Protein AF-A0A948ZQV8-F1 (afdb_monomer_lite)

Structure (mmCIF, N/CA/C/O backbone):
data_AF-A0A948ZQV8-F1
#
_entry.id   AF-A0A948ZQV8-F1
#
loop_
_atom_site.group_PDB
_atom_site.id
_atom_site.type_symbol
_atom_site.label_atom_id
_atom_site.label_alt_id
_atom_site.label_comp_id
_atom_site.label_asym_id
_atom_site.label_entity_id
_atom_site.label_seq_id
_atom_site.pdbx_PDB_ins_code
_atom_site.Cartn_x
_atom_site.Cartn_y
_atom_site.Cartn_z
_atom_site.occupancy
_atom_site.B_iso_or_equiv
_atom_site.auth_seq_id
_atom_site.auth_comp_id
_atom_site.auth_asym_id
_atom_site.auth_atom_id
_atom_site.pdbx_PDB_model_num
ATOM 1 N N . LYS A 1 1 ? -12.394 -2.777 -13.710 1.00 84.50 1 LYS A N 1
ATOM 2 C CA . LYS A 1 1 ? -13.136 -3.687 -12.796 1.00 84.50 1 LYS A CA 1
ATOM 3 C C . LYS A 1 1 ? -12.355 -3.792 -11.487 1.00 84.50 1 LYS A C 1
ATOM 5 O O . LYS A 1 1 ? -11.180 -3.444 -11.504 1.00 84.50 1 LYS A O 1
ATOM 10 N N . LEU A 1 2 ? -12.967 -4.247 -10.388 1.00 90.50 2 LEU A N 1
ATOM 11 C CA . LEU A 1 2 ? -12.281 -4.404 -9.094 1.00 90.50 2 LEU A CA 1
ATOM 12 C C . LEU A 1 2 ? -11.002 -5.253 -9.207 1.00 90.50 2 LEU A C 1
ATOM 14 O O . LEU A 1 2 ? -9.968 -4.859 -8.686 1.00 90.50 2 LEU A O 1
ATOM 18 N N . GLU A 1 3 ? -11.055 -6.355 -9.963 1.00 93.81 3 GLU A N 1
ATOM 19 C CA . GLU A 1 3 ? -9.893 -7.215 -10.236 1.00 93.81 3 GLU A CA 1
ATOM 20 C C . GLU A 1 3 ? -8.692 -6.419 -10.773 1.00 93.81 3 GLU A C 1
ATOM 22 O O . GLU A 1 3 ? -7.601 -6.509 -10.228 1.00 93.81 3 GLU A O 1
ATOM 27 N N . THR A 1 4 ? -8.908 -5.556 -11.772 1.00 94.31 4 THR A N 1
ATOM 28 C CA . THR A 1 4 ? -7.867 -4.721 -12.382 1.00 94.31 4 THR A CA 1
ATOM 29 C C . THR A 1 4 ? -7.287 -3.743 -11.366 1.00 94.31 4 THR A C 1
ATOM 31 O O . THR A 1 4 ? -6.074 -3.603 -11.272 1.00 94.31 4 THR A O 1
ATOM 34 N N . TRP A 1 5 ? -8.155 -3.113 -10.568 1.00 95.19 5 TRP A N 1
ATOM 35 C CA . TRP A 1 5 ? -7.759 -2.138 -9.552 1.00 95.19 5 TRP A CA 1
ATOM 36 C C . TRP A 1 5 ? -6.888 -2.767 -8.454 1.00 95.19 5 TRP A C 1
ATOM 38 O O . TRP A 1 5 ? -5.905 -2.151 -8.034 1.00 95.19 5 TRP A O 1
ATOM 48 N N . ILE A 1 6 ? -7.216 -3.994 -8.024 1.00 96.38 6 ILE A N 1
ATOM 49 C CA . ILE A 1 6 ? -6.421 -4.767 -7.057 1.00 96.38 6 ILE A CA 1
ATOM 50 C C . ILE A 1 6 ? -5.104 -5.207 -7.701 1.00 96.38 6 ILE A C 1
ATOM 52 O O . ILE A 1 6 ? -4.035 -4.963 -7.140 1.00 96.38 6 ILE A O 1
ATOM 56 N N . SER A 1 7 ? -5.163 -5.829 -8.883 1.00 96.50 7 SER A N 1
ATOM 57 C CA . SER A 1 7 ? -3.979 -6.350 -9.572 1.00 96.50 7 SER A CA 1
ATOM 58 C C . SER A 1 7 ? -2.949 -5.259 -9.847 1.00 96.50 7 SER A C 1
ATOM 60 O O . SER A 1 7 ? -1.772 -5.477 -9.581 1.00 96.50 7 SER A O 1
ATOM 62 N N . GLU A 1 8 ? -3.361 -4.075 -10.306 1.00 96.50 8 GLU A N 1
ATOM 63 C CA . GLU A 1 8 ? -2.448 -2.948 -10.544 1.00 96.50 8 GLU A CA 1
ATOM 64 C C . GLU A 1 8 ? -1.663 -2.552 -9.284 1.00 96.50 8 GLU A C 1
ATOM 66 O O . GLU A 1 8 ? -0.452 -2.338 -9.353 1.00 96.50 8 GLU A O 1
ATOM 71 N N . ARG A 1 9 ? -2.324 -2.495 -8.122 1.00 97.88 9 ARG A N 1
ATOM 72 C CA . ARG A 1 9 ? -1.700 -2.126 -6.838 1.00 97.88 9 ARG A CA 1
ATOM 73 C C . ARG A 1 9 ? -0.749 -3.198 -6.336 1.00 97.88 9 ARG A C 1
ATOM 75 O O . ARG A 1 9 ? 0.373 -2.884 -5.946 1.00 97.88 9 ARG A O 1
ATOM 82 N N . VAL A 1 10 ? -1.173 -4.459 -6.392 1.00 98.00 10 VAL A N 1
ATOM 83 C CA . VAL A 1 10 ? -0.328 -5.600 -6.017 1.00 98.00 10 VAL A CA 1
ATOM 84 C C . VAL A 1 10 ? 0.914 -5.645 -6.905 1.00 98.00 10 VAL A C 1
ATOM 86 O O . VAL A 1 10 ? 2.027 -5.720 -6.396 1.00 98.00 10 VAL A O 1
ATOM 89 N N . LEU A 1 11 ? 0.758 -5.506 -8.222 1.00 98.12 11 LEU A N 1
ATOM 90 C CA . LEU A 1 11 ? 1.884 -5.539 -9.158 1.00 98.12 11 LEU A CA 1
ATOM 91 C C . LEU A 1 11 ? 2.844 -4.362 -8.948 1.00 98.12 11 LEU A C 1
ATOM 93 O O . LEU A 1 11 ? 4.053 -4.569 -8.973 1.00 98.12 11 LEU A O 1
ATOM 97 N N . LYS A 1 12 ? 2.350 -3.160 -8.624 1.00 97.88 12 LYS A N 1
ATOM 98 C CA . LYS A 1 12 ? 3.207 -2.033 -8.208 1.00 97.88 12 LYS A CA 1
ATOM 99 C C . LYS A 1 12 ? 4.016 -2.316 -6.939 1.00 97.88 12 LYS A C 1
ATOM 101 O O . LYS A 1 12 ? 5.170 -1.899 -6.845 1.00 97.88 12 LYS A O 1
ATOM 106 N N . LEU A 1 13 ? 3.424 -3.007 -5.964 1.00 98.06 13 LEU A N 1
ATOM 107 C CA . LEU A 1 13 ? 4.092 -3.389 -4.716 1.00 98.06 13 LEU A CA 1
ATOM 108 C C . LEU A 1 13 ? 5.084 -4.544 -4.904 1.00 98.06 13 LEU A C 1
ATOM 110 O O . LEU A 1 13 ? 6.029 -4.666 -4.122 1.00 98.06 13 LEU A O 1
ATOM 114 N N . THR A 1 14 ? 4.867 -5.396 -5.903 1.00 97.75 14 THR A N 1
ATOM 115 C CA . THR A 1 14 ? 5.626 -6.634 -6.100 1.00 97.75 14 THR A CA 1
ATOM 116 C C . THR A 1 14 ? 6.731 -6.493 -7.151 1.00 97.75 14 THR A C 1
ATOM 118 O O . THR A 1 14 ? 7.841 -6.963 -6.922 1.00 97.75 14 THR A O 1
ATOM 121 N N . CYS A 1 15 ? 6.490 -5.816 -8.274 1.00 98.00 15 CYS A N 1
ATOM 122 C CA . CYS A 1 15 ? 7.447 -5.674 -9.377 1.00 98.00 15 CYS A CA 1
ATOM 123 C C . CYS A 1 15 ? 8.483 -4.563 -9.121 1.00 98.00 15 CYS A C 1
ATOM 125 O O . CYS A 1 15 ? 8.568 -3.609 -9.888 1.00 98.00 15 CYS A O 1
ATOM 127 N N . THR A 1 16 ? 9.268 -4.667 -8.044 1.00 97.50 16 THR A N 1
ATOM 128 C CA . THR A 1 16 ? 10.251 -3.637 -7.634 1.00 97.50 16 THR A CA 1
ATOM 129 C C . THR A 1 16 ? 11.715 -4.008 -7.883 1.00 97.50 16 THR A C 1
ATOM 131 O O . THR A 1 16 ? 12.612 -3.259 -7.505 1.00 97.50 16 THR A O 1
ATOM 134 N N . ALA A 1 17 ? 11.970 -5.170 -8.484 1.00 97.12 17 ALA A N 1
ATOM 135 C CA . ALA A 1 17 ? 13.299 -5.673 -8.824 1.00 97.12 17 ALA A CA 1
ATOM 136 C C . ALA A 1 17 ? 13.245 -6.435 -10.155 1.00 97.12 17 ALA A C 1
ATOM 138 O O . ALA A 1 17 ? 12.198 -6.983 -10.501 1.00 97.12 17 ALA A O 1
ATOM 139 N N . GLU A 1 18 ? 14.361 -6.495 -10.887 1.00 97.44 18 GLU A N 1
ATOM 140 C CA . GLU A 1 18 ? 14.437 -7.161 -12.199 1.00 97.44 18 GLU A CA 1
ATOM 141 C C . GLU A 1 18 ? 14.021 -8.639 -12.162 1.00 97.44 18 GLU A C 1
ATOM 143 O O . GLU A 1 18 ? 13.386 -9.113 -13.103 1.00 97.44 18 GLU A O 1
ATOM 148 N N . ASP A 1 19 ? 14.265 -9.339 -11.049 1.00 98.00 19 ASP A N 1
ATOM 149 C CA . ASP A 1 19 ? 13.834 -10.731 -10.837 1.00 98.00 19 ASP A CA 1
ATOM 150 C C . ASP A 1 19 ? 12.310 -10.920 -10.981 1.00 98.00 19 ASP A C 1
ATOM 152 O O . ASP A 1 19 ? 11.825 -12.028 -11.211 1.00 98.00 19 ASP A O 1
ATOM 156 N N . MET A 1 20 ? 11.540 -9.832 -10.882 1.00 97.94 20 MET A N 1
ATOM 157 C CA . MET A 1 20 ? 10.083 -9.820 -11.008 1.00 97.94 20 MET A CA 1
ATOM 158 C C . MET A 1 20 ? 9.585 -9.519 -12.429 1.00 97.94 20 MET A C 1
ATOM 160 O O . MET A 1 20 ? 8.371 -9.530 -12.654 1.00 97.94 20 MET A O 1
ATOM 164 N N . LEU A 1 21 ? 10.475 -9.285 -13.400 1.00 97.56 21 LEU A N 1
ATOM 165 C CA . LEU A 1 21 ? 10.108 -9.074 -14.807 1.00 97.56 21 LEU A CA 1
ATOM 166 C C . LEU A 1 21 ? 9.272 -10.226 -15.399 1.00 97.56 21 LEU A C 1
ATOM 168 O O . LEU A 1 21 ? 8.274 -9.924 -16.053 1.00 97.56 21 LEU A O 1
ATOM 172 N N . PRO A 1 22 ? 9.563 -11.520 -15.132 1.00 98.38 22 PRO A N 1
ATOM 173 C CA . PRO A 1 22 ? 8.720 -12.608 -15.628 1.00 98.38 22 PRO A CA 1
ATOM 174 C C . PRO A 1 22 ? 7.271 -12.531 -15.127 1.00 98.38 22 PRO A C 1
ATOM 176 O O . PRO A 1 22 ? 6.343 -12.830 -15.878 1.00 98.38 22 PRO A O 1
ATOM 179 N N . LEU A 1 23 ? 7.055 -12.097 -13.876 1.00 97.94 23 LEU A N 1
ATOM 180 C CA . LEU A 1 23 ? 5.709 -11.877 -13.339 1.00 97.94 23 LEU A CA 1
ATOM 181 C C . LEU A 1 23 ? 5.037 -10.682 -14.024 1.00 97.94 23 LEU A C 1
ATOM 183 O O . LEU A 1 23 ? 3.869 -10.774 -14.403 1.00 97.94 23 LEU A O 1
ATOM 187 N N . ALA A 1 24 ? 5.770 -9.579 -14.208 1.00 97.62 24 ALA A N 1
ATOM 188 C CA . ALA A 1 24 ? 5.258 -8.403 -14.902 1.00 97.62 24 ALA A CA 1
ATOM 189 C C . ALA A 1 24 ? 4.806 -8.753 -16.328 1.00 97.62 24 ALA A C 1
ATOM 191 O O . ALA A 1 24 ? 3.703 -8.383 -16.724 1.00 97.62 24 ALA A O 1
ATOM 192 N N . ASP A 1 25 ? 5.596 -9.534 -17.068 1.00 97.62 25 ASP A N 1
ATOM 193 C CA . ASP A 1 25 ? 5.255 -9.990 -18.418 1.00 97.62 25 ASP A CA 1
ATOM 194 C C . ASP A 1 25 ? 4.031 -10.921 -18.415 1.00 97.62 25 ASP A C 1
ATOM 196 O O . ASP A 1 25 ? 3.101 -10.727 -19.204 1.00 97.62 25 ASP A O 1
ATOM 200 N N . ALA A 1 26 ? 3.977 -11.890 -17.492 1.00 98.00 26 ALA A N 1
ATOM 201 C CA . ALA A 1 26 ? 2.847 -12.813 -17.360 1.00 98.00 26 ALA A CA 1
ATOM 202 C C . ALA A 1 26 ? 1.524 -12.084 -17.064 1.00 98.00 26 ALA A C 1
ATOM 204 O O . ALA A 1 26 ? 0.473 -12.452 -17.594 1.00 98.00 26 ALA A O 1
ATOM 205 N N . CYS A 1 27 ? 1.579 -11.024 -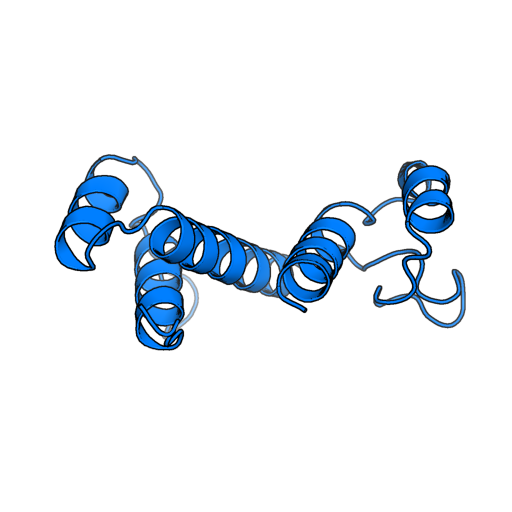16.256 1.00 97.00 27 CYS A N 1
ATOM 206 C CA . CYS A 1 27 ? 0.429 -10.192 -15.910 1.00 97.00 27 CYS A CA 1
ATOM 207 C C . CYS A 1 27 ? 0.211 -9.006 -16.865 1.00 97.00 27 CYS A C 1
ATOM 209 O O . CYS A 1 27 ? -0.754 -8.264 -16.683 1.00 97.00 27 CYS A O 1
ATOM 211 N N . ARG A 1 28 ? 1.076 -8.820 -17.874 1.00 96.25 28 ARG A N 1
ATOM 212 C CA . ARG A 1 28 ? 1.089 -7.654 -18.781 1.00 96.25 28 ARG A CA 1
ATOM 213 C C . ARG A 1 28 ? 1.116 -6.316 -18.031 1.00 96.25 28 ARG A C 1
ATOM 215 O O . ARG A 1 28 ? 0.453 -5.356 -18.416 1.00 96.25 28 ARG A O 1
ATOM 222 N N . PHE A 1 29 ? 1.862 -6.271 -16.935 1.00 97.25 29 PHE A N 1
ATOM 223 C CA . PHE A 1 29 ? 2.001 -5.098 -16.089 1.00 97.25 29 PHE A CA 1
ATOM 224 C C . PHE A 1 29 ? 2.888 -4.044 -16.752 1.00 97.25 29 PHE A C 1
ATOM 226 O O . PHE A 1 29 ? 4.050 -4.305 -17.035 1.00 97.25 29 PHE A O 1
ATOM 233 N N . THR A 1 30 ? 2.365 -2.835 -16.943 1.00 96.81 30 THR A N 1
ATOM 234 C CA . THR A 1 30 ? 3.120 -1.693 -17.499 1.00 96.81 30 THR A CA 1
ATOM 235 C C . THR A 1 30 ? 2.952 -0.417 -16.663 1.00 96.81 30 THR A C 1
ATOM 237 O O . THR A 1 30 ? 3.181 0.693 -17.143 1.00 96.81 30 THR A O 1
ATOM 240 N N . GLY A 1 31 ? 2.497 -0.561 -15.412 1.00 95.69 31 GLY A N 1
ATOM 241 C CA . GLY A 1 31 ? 2.121 0.549 -14.527 1.00 95.69 31 GLY A CA 1
ATOM 242 C C . GLY A 1 31 ? 3.225 1.045 -13.588 1.00 95.69 31 GLY A C 1
ATOM 243 O O . GLY A 1 31 ? 2.955 1.882 -12.728 1.00 95.69 31 GLY A O 1
ATOM 244 N N . GLY A 1 32 ? 4.436 0.506 -13.694 1.00 96.94 32 GLY A N 1
ATOM 245 C CA . GLY A 1 32 ? 5.582 0.870 -12.868 1.00 96.94 32 GLY A CA 1
ATOM 246 C C . GLY A 1 32 ? 6.238 2.194 -13.271 1.00 96.94 32 GLY A C 1
ATOM 247 O O . GLY A 1 32 ? 6.040 2.706 -14.375 1.00 96.94 32 GLY A O 1
ATOM 248 N N . SER A 1 33 ? 7.033 2.767 -12.365 1.00 96.81 33 SER A N 1
ATOM 249 C CA . SER A 1 33 ? 7.690 4.066 -12.568 1.00 96.81 33 SER A CA 1
ATOM 250 C C . SER A 1 33 ? 8.757 4.075 -13.672 1.00 96.81 33 SER A C 1
ATOM 252 O O . SER A 1 33 ? 8.968 5.117 -14.292 1.00 96.81 33 SER A O 1
ATOM 254 N N . PHE A 1 34 ? 9.444 2.955 -13.929 1.00 96.50 34 PHE A N 1
ATOM 255 C CA . PHE A 1 34 ? 10.548 2.906 -14.898 1.00 96.50 34 PHE A CA 1
ATOM 256 C C . PHE A 1 34 ? 10.040 2.680 -16.327 1.00 96.50 34 PHE A C 1
ATOM 258 O O . PHE A 1 34 ? 10.052 1.568 -16.868 1.00 96.50 34 PHE A O 1
ATOM 265 N N . GLN A 1 35 ? 9.545 3.757 -16.935 1.00 95.94 35 GLN A N 1
ATOM 266 C CA . GLN A 1 35 ? 8.932 3.728 -18.263 1.00 95.94 35 GLN A CA 1
ATOM 267 C C . GLN A 1 35 ? 9.957 3.579 -19.395 1.00 95.94 35 GLN A C 1
ATOM 269 O O . GLN A 1 35 ? 9.721 2.810 -20.321 1.00 95.94 35 GLN A O 1
ATOM 274 N N . ALA A 1 36 ? 11.100 4.265 -19.327 1.00 95.19 36 ALA A N 1
ATOM 275 C CA . ALA A 1 36 ? 12.070 4.269 -20.423 1.00 95.19 36 ALA A CA 1
ATOM 276 C C . ALA A 1 36 ? 12.898 2.975 -20.486 1.00 95.19 36 ALA A C 1
ATOM 278 O O . ALA A 1 36 ? 13.111 2.426 -21.564 1.00 95.19 36 ALA A O 1
ATOM 279 N N . GLU A 1 37 ? 13.342 2.477 -19.335 1.00 95.50 37 GLU A N 1
ATOM 280 C CA . GLU A 1 37 ? 14.282 1.360 -19.228 1.00 95.50 37 GLU A CA 1
ATOM 281 C C . GLU A 1 37 ? 13.574 0.005 -19.313 1.00 95.50 37 GLU A C 1
ATOM 283 O O . GLU A 1 37 ? 14.067 -0.921 -19.956 1.00 95.50 37 GLU A O 1
ATOM 288 N N . TYR A 1 38 ? 12.390 -0.105 -18.700 1.00 95.75 38 TYR A N 1
ATOM 289 C CA . TYR A 1 38 ? 11.667 -1.375 -18.581 1.00 95.75 38 TYR A CA 1
ATOM 290 C C . TYR A 1 38 ? 10.254 -1.336 -19.175 1.00 95.75 38 TYR A C 1
ATOM 292 O O . TYR A 1 38 ? 9.521 -2.320 -19.046 1.00 95.75 38 TYR A O 1
ATOM 300 N N . GLY A 1 39 ? 9.846 -0.244 -19.833 1.00 96.44 39 GLY A N 1
ATOM 301 C CA . GLY A 1 39 ? 8.503 -0.120 -20.416 1.00 96.44 39 GLY A CA 1
ATOM 302 C C . GLY A 1 39 ? 7.386 -0.128 -19.368 1.00 96.44 39 GLY A C 1
ATOM 303 O O . GLY A 1 39 ? 6.298 -0.633 -19.633 1.00 96.44 39 GLY A O 1
ATOM 304 N N . GLY A 1 40 ? 7.677 0.324 -18.143 1.00 97.06 40 GLY A N 1
ATOM 305 C CA . GLY A 1 40 ? 6.729 0.319 -17.028 1.00 97.06 40 GLY A CA 1
ATOM 306 C C . GLY A 1 40 ? 6.562 -1.037 -16.339 1.00 97.06 40 GLY A C 1
ATOM 307 O O . GLY A 1 40 ? 5.704 -1.178 -15.474 1.00 97.06 40 GLY A O 1
ATOM 308 N N . ARG A 1 41 ? 7.366 -2.049 -16.682 1.00 97.69 41 ARG A N 1
ATOM 309 C CA . ARG A 1 41 ? 7.299 -3.378 -16.045 1.00 97.69 41 ARG A CA 1
ATOM 310 C C . ARG A 1 41 ? 7.929 -3.431 -14.655 1.00 97.69 41 ARG A C 1
ATOM 312 O O . ARG A 1 41 ? 7.674 -4.372 -13.912 1.00 97.69 41 ARG A O 1
ATOM 319 N N . LEU A 1 42 ? 8.726 -2.422 -14.301 1.00 97.75 42 LEU A N 1
ATOM 320 C CA . LEU A 1 42 ? 9.302 -2.260 -12.970 1.00 97.75 42 LEU A CA 1
ATOM 321 C C . LEU A 1 42 ? 8.828 -0.968 -12.320 1.00 97.75 42 LEU A C 1
ATOM 323 O O . LEU A 1 42 ?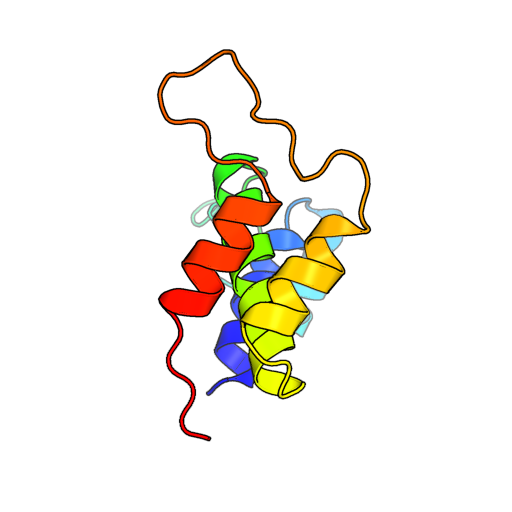 8.816 0.102 -12.937 1.00 97.75 42 LEU A O 1
ATOM 327 N N . ASN A 1 43 ? 8.468 -1.078 -11.048 1.00 97.81 43 ASN A N 1
ATOM 328 C CA . ASN A 1 43 ? 8.139 0.039 -10.187 1.00 97.81 43 ASN A CA 1
ATOM 329 C C . ASN A 1 43 ? 9.328 0.395 -9.295 1.00 97.81 43 ASN A C 1
ATOM 331 O O . ASN A 1 43 ? 10.058 -0.480 -8.829 1.00 97.81 43 ASN A O 1
ATOM 335 N N . LYS A 1 44 ? 9.527 1.687 -9.037 1.00 96.75 44 LYS A N 1
ATOM 336 C CA . LYS A 1 44 ? 10.549 2.123 -8.089 1.00 96.75 44 LYS A CA 1
ATOM 337 C C . LYS A 1 44 ? 10.141 1.703 -6.676 1.00 96.75 44 LYS A C 1
ATOM 339 O O . LYS A 1 44 ? 8.978 1.806 -6.300 1.00 96.75 44 LYS A O 1
ATOM 344 N N . TRP A 1 45 ? 11.106 1.269 -5.870 1.00 96.50 45 TRP A N 1
ATOM 345 C CA . TRP A 1 45 ? 10.872 1.129 -4.437 1.00 96.50 45 TRP A CA 1
ATOM 346 C C . TRP A 1 45 ? 10.744 2.515 -3.790 1.00 96.50 45 TRP A C 1
ATOM 348 O O . TRP A 1 45 ? 11.725 3.256 -3.699 1.00 96.50 45 TRP A O 1
ATOM 358 N N . ASP A 1 46 ? 9.533 2.856 -3.353 1.00 95.00 46 ASP A N 1
ATOM 359 C CA . ASP A 1 46 ? 9.205 4.104 -2.662 1.00 95.00 46 ASP A CA 1
ATOM 360 C C . ASP A 1 46 ? 8.350 3.801 -1.425 1.00 95.00 46 ASP A C 1
ATOM 362 O O . ASP A 1 46 ? 7.250 3.261 -1.532 1.00 95.00 46 ASP A O 1
ATOM 366 N N . GLU A 1 47 ? 8.857 4.111 -0.232 1.00 93.62 47 GLU A N 1
ATOM 367 C CA . GLU A 1 47 ? 8.176 3.783 1.026 1.00 93.62 47 GLU A CA 1
ATOM 368 C C . GLU A 1 47 ? 6.819 4.483 1.174 1.00 93.62 47 GLU A C 1
ATOM 370 O O . GLU A 1 47 ? 5.883 3.887 1.713 1.00 93.62 47 GLU A O 1
ATOM 375 N N . ALA A 1 48 ? 6.684 5.712 0.670 1.00 92.50 48 ALA A N 1
ATOM 376 C CA . ALA A 1 48 ? 5.445 6.472 0.766 1.00 92.50 48 ALA A CA 1
ATOM 377 C C . ALA A 1 48 ? 4.382 5.910 -0.187 1.00 92.50 48 ALA A C 1
ATOM 379 O O . ALA A 1 48 ? 3.252 5.673 0.242 1.00 92.50 48 ALA A O 1
ATOM 380 N N . GLU A 1 49 ? 4.747 5.619 -1.445 1.00 95.00 49 GLU A N 1
ATOM 381 C CA . GLU A 1 49 ? 3.827 4.962 -2.391 1.00 95.00 49 GLU A CA 1
ATOM 382 C C . GLU A 1 49 ? 3.391 3.596 -1.846 1.00 95.00 49 GLU A C 1
ATOM 384 O O . GLU A 1 49 ? 2.207 3.255 -1.868 1.00 95.00 49 GLU A O 1
ATOM 389 N N . ARG A 1 50 ? 4.326 2.821 -1.288 1.00 95.94 50 ARG A N 1
ATOM 390 C CA . ARG A 1 50 ? 4.018 1.504 -0.722 1.00 95.94 50 ARG A CA 1
ATOM 391 C C . ARG A 1 50 ? 3.042 1.581 0.446 1.00 95.94 50 ARG A C 1
ATOM 393 O O . ARG A 1 50 ? 2.126 0.760 0.507 1.00 95.94 50 ARG A O 1
ATOM 400 N N . ALA A 1 51 ? 3.224 2.536 1.358 1.00 94.75 51 ALA A N 1
ATOM 401 C CA . ALA A 1 51 ? 2.325 2.722 2.494 1.00 94.75 51 ALA A CA 1
ATOM 402 C C . ALA A 1 51 ? 0.900 3.080 2.041 1.00 94.75 51 ALA A C 1
ATOM 404 O O . ALA A 1 51 ? -0.063 2.545 2.586 1.00 94.75 51 ALA A O 1
ATOM 405 N N . GLU A 1 52 ? 0.764 3.931 1.020 1.00 95.81 52 GLU A N 1
ATOM 406 C CA . GLU A 1 52 ? -0.531 4.285 0.427 1.00 95.81 52 GLU A CA 1
ATOM 407 C C . GLU A 1 52 ? -1.206 3.090 -0.251 1.00 95.81 52 GLU A C 1
ATOM 409 O O . GLU A 1 52 ? -2.343 2.760 0.080 1.00 95.81 52 GLU A O 1
ATOM 414 N N . LEU A 1 53 ? -0.504 2.403 -1.159 1.00 97.12 53 LEU A N 1
ATOM 415 C CA . LEU A 1 53 ? -1.063 1.265 -1.897 1.00 97.12 53 LEU A CA 1
ATOM 416 C C . LEU A 1 53 ? -1.456 0.116 -0.962 1.00 97.12 53 LEU A C 1
ATOM 418 O O . LEU A 1 53 ? -2.480 -0.529 -1.180 1.00 97.12 53 LEU A O 1
ATOM 422 N N . THR A 1 54 ? -0.659 -0.131 0.081 1.00 97.06 54 THR A N 1
ATOM 423 C CA . THR A 1 54 ? -0.966 -1.158 1.087 1.00 97.06 54 THR A CA 1
ATOM 424 C C . THR A 1 54 ? -2.214 -0.776 1.880 1.00 97.06 54 THR A C 1
ATOM 426 O O . THR A 1 54 ? -3.123 -1.591 1.986 1.00 97.06 54 THR A O 1
ATOM 429 N N . ALA A 1 55 ? -2.319 0.475 2.346 1.00 96.94 55 ALA A N 1
ATOM 430 C CA . ALA A 1 55 ? -3.501 0.933 3.075 1.00 96.94 55 ALA A CA 1
ATOM 431 C C . ALA A 1 55 ? -4.776 0.908 2.215 1.00 96.94 55 ALA A C 1
ATOM 433 O O . ALA A 1 55 ? -5.850 0.577 2.715 1.00 96.94 55 ALA A O 1
ATOM 434 N N . GLU A 1 56 ? -4.666 1.222 0.922 1.00 97.25 56 GLU A N 1
ATOM 435 C CA . GLU A 1 56 ? -5.770 1.086 -0.032 1.00 97.25 56 GLU A CA 1
ATOM 436 C C . GLU A 1 56 ? -6.211 -0.372 -0.189 1.00 97.25 56 GLU A C 1
ATOM 438 O O . GLU A 1 56 ? -7.410 -0.648 -0.197 1.00 97.25 56 GLU A O 1
ATOM 443 N N . LEU A 1 57 ? -5.265 -1.308 -0.298 1.00 98.12 57 LEU A N 1
ATOM 444 C CA . LEU A 1 57 ? -5.578 -2.733 -0.386 1.00 98.12 57 LEU A CA 1
ATOM 445 C C . LEU A 1 57 ? -6.223 -3.245 0.906 1.00 98.12 57 LEU A C 1
ATOM 447 O O . LEU A 1 57 ? -7.275 -3.874 0.826 1.00 98.12 57 LEU A O 1
ATOM 451 N N . ASP A 1 58 ? -5.653 -2.938 2.073 1.00 97.50 58 ASP A N 1
ATOM 452 C CA . ASP A 1 58 ? -6.214 -3.333 3.372 1.00 97.50 58 ASP A CA 1
ATOM 453 C C . ASP A 1 58 ? -7.654 -2.825 3.523 1.00 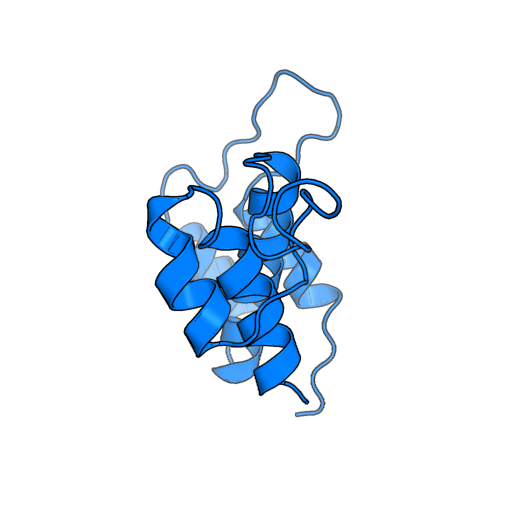97.50 58 ASP A C 1
ATOM 455 O O . ASP A 1 58 ? -8.567 -3.605 3.800 1.00 97.50 58 ASP A O 1
ATOM 459 N N . ALA A 1 59 ? -7.883 -1.534 3.258 1.00 96.88 59 ALA A N 1
ATOM 460 C CA . ALA A 1 59 ? -9.212 -0.929 3.286 1.00 96.88 59 ALA A CA 1
ATOM 461 C C . ALA A 1 59 ? -10.191 -1.613 2.320 1.00 96.88 59 ALA A C 1
ATOM 463 O O . ALA A 1 59 ? -11.317 -1.931 2.708 1.00 96.88 59 ALA A O 1
ATOM 464 N N . ALA A 1 60 ? -9.766 -1.878 1.081 1.00 96.25 60 ALA A N 1
ATOM 465 C CA . ALA A 1 60 ? -10.598 -2.565 0.101 1.00 96.25 60 ALA A CA 1
ATOM 466 C C . ALA A 1 60 ? -10.964 -3.983 0.561 1.00 96.25 60 ALA A C 1
ATOM 468 O O . ALA A 1 60 ? -12.119 -4.380 0.430 1.00 96.25 60 ALA A O 1
ATOM 469 N N . PHE A 1 61 ? -10.029 -4.740 1.143 1.00 96.69 61 PHE A N 1
ATOM 470 C CA . PHE A 1 61 ? -10.322 -6.080 1.657 1.00 96.69 61 PHE A CA 1
ATOM 471 C C . PHE A 1 61 ? -11.262 -6.060 2.866 1.00 96.69 61 PHE A C 1
ATOM 473 O O . PHE A 1 61 ? -12.142 -6.915 2.936 1.00 96.69 61 PHE A O 1
ATOM 480 N N . PHE A 1 62 ? -11.159 -5.077 3.768 1.00 96.62 62 PHE A N 1
ATOM 481 C CA . PHE A 1 62 ? -12.139 -4.914 4.851 1.00 96.62 62 PHE A CA 1
ATOM 482 C C . PHE A 1 62 ? -13.563 -4.720 4.313 1.00 96.62 62 PHE A C 1
ATOM 484 O O . PHE A 1 62 ? -14.486 -5.390 4.779 1.00 96.62 62 PHE A O 1
ATOM 491 N N . HIS A 1 63 ? -13.729 -3.877 3.288 1.00 94.94 63 HIS A N 1
ATOM 492 C CA . HIS A 1 63 ? -15.014 -3.700 2.603 1.00 94.94 63 HIS A CA 1
ATOM 493 C C . HIS A 1 63 ? -15.489 -4.986 1.920 1.00 94.94 63 HIS A C 1
ATOM 495 O O . HIS A 1 63 ? -16.641 -5.379 2.084 1.00 94.94 63 HIS A O 1
ATOM 501 N N . LEU A 1 64 ? -14.608 -5.684 1.197 1.00 94.88 64 LEU A N 1
ATOM 502 C CA . LEU A 1 64 ? -14.955 -6.930 0.498 1.00 94.88 64 LEU A CA 1
ATOM 503 C C . LEU A 1 64 ? -15.346 -8.066 1.444 1.00 94.88 64 LEU A C 1
ATOM 505 O O . LEU A 1 64 ? -16.148 -8.921 1.074 1.00 94.88 64 LEU A O 1
ATOM 509 N N . TYR A 1 65 ? -14.797 -8.074 2.656 1.00 95.56 65 TYR A N 1
ATOM 510 C CA . TYR A 1 65 ? -15.170 -9.019 3.704 1.00 95.56 65 TYR A CA 1
ATOM 511 C C . TYR A 1 65 ? -16.385 -8.567 4.526 1.00 95.56 65 TYR A C 1
ATOM 513 O O . TYR A 1 65 ? -16.815 -9.307 5.408 1.00 95.56 65 TYR A O 1
ATOM 521 N N . GLY A 1 66 ? -16.960 -7.394 4.238 1.00 95.44 66 GLY A N 1
ATOM 522 C CA . GLY A 1 66 ? -18.148 -6.881 4.923 1.00 95.44 66 GLY A CA 1
ATOM 523 C C . GLY A 1 66 ? -17.903 -6.510 6.387 1.00 95.44 66 GLY A C 1
ATOM 524 O O . GLY A 1 66 ? -18.819 -6.597 7.201 1.00 95.44 66 GLY A O 1
ATOM 525 N N . ILE A 1 67 ? -16.670 -6.136 6.739 1.00 96.56 67 ILE A N 1
ATOM 526 C CA . ILE A 1 67 ? -16.291 -5.792 8.113 1.00 96.56 67 ILE A CA 1
ATOM 527 C C . ILE A 1 67 ? -16.693 -4.343 8.376 1.00 96.56 67 ILE A C 1
ATOM 529 O O . ILE A 1 67 ? -16.244 -3.443 7.672 1.00 96.56 67 ILE A O 1
ATOM 533 N N . ALA A 1 68 ? -17.529 -4.106 9.389 1.00 95.50 68 ALA A N 1
ATOM 534 C CA . ALA A 1 68 ? -17.999 -2.766 9.719 1.00 95.50 68 ALA A CA 1
ATOM 535 C C . ALA A 1 68 ? -16.859 -1.870 10.227 1.00 95.50 68 ALA A C 1
ATOM 537 O O . ALA A 1 68 ? -15.886 -2.339 10.814 1.00 95.50 68 ALA A O 1
ATOM 538 N N . ARG A 1 69 ? -17.006 -0.551 10.061 1.00 95.25 69 ARG A N 1
ATOM 539 C CA . ARG A 1 69 ? -15.975 0.437 10.421 1.00 95.25 69 ARG A CA 1
ATOM 540 C C . ARG A 1 69 ? -15.468 0.292 11.864 1.00 95.25 69 ARG A C 1
ATOM 542 O O . ARG A 1 69 ? -14.265 0.439 12.083 1.00 95.25 69 ARG A O 1
ATOM 549 N N . ASP A 1 70 ? -16.352 0.017 12.818 1.00 96.38 70 ASP A N 1
ATOM 550 C CA . ASP A 1 70 ? -15.987 -0.144 14.233 1.00 96.38 70 ASP A CA 1
ATOM 551 C C . ASP A 1 70 ? -15.193 -1.440 14.468 1.00 96.38 70 ASP A C 1
ATOM 553 O O . ASP A 1 70 ? -14.205 -1.443 15.204 1.00 96.38 70 ASP A O 1
ATOM 557 N N . ASP A 1 71 ? -15.553 -2.518 13.765 1.00 97.56 71 ASP A N 1
ATOM 558 C CA . ASP A 1 71 ? -14.827 -3.790 13.808 1.00 97.56 71 ASP A CA 1
ATOM 559 C C . ASP A 1 71 ? -13.438 -3.666 13.171 1.00 97.56 71 ASP A C 1
ATOM 561 O O . ASP A 1 71 ? -12.476 -4.235 13.685 1.00 97.56 71 ASP A O 1
ATOM 565 N N . VAL A 1 72 ? -13.291 -2.881 12.094 1.00 96.81 72 VAL A N 1
ATOM 566 C CA . VAL A 1 72 ? -11.975 -2.581 11.501 1.00 96.81 72 VAL A CA 1
ATOM 567 C C . VAL A 1 72 ? -11.070 -1.894 12.523 1.00 96.81 72 VAL A C 1
ATOM 569 O O . VAL A 1 72 ? -9.918 -2.292 12.693 1.00 96.81 72 VAL A O 1
ATOM 572 N N . GLU A 1 73 ? -11.574 -0.885 13.237 1.00 96.19 73 GLU A N 1
AT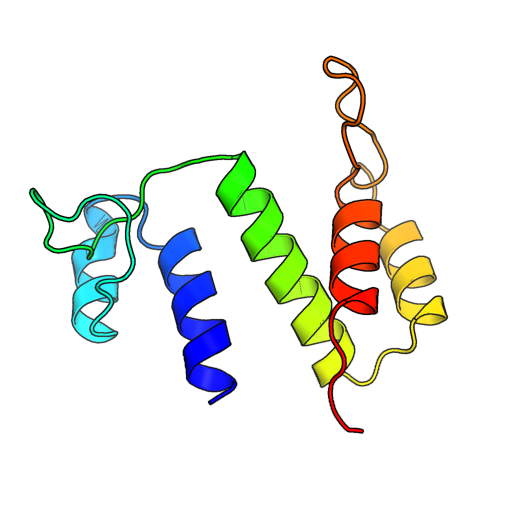OM 573 C CA . GLU A 1 73 ? -10.800 -0.188 14.272 1.00 96.19 73 GLU A CA 1
ATOM 574 C C . GLU A 1 73 ? -10.398 -1.118 15.406 1.00 96.19 73 GLU A C 1
ATOM 576 O O . GLU A 1 73 ? -9.238 -1.114 15.828 1.00 96.19 73 GLU A O 1
ATOM 581 N N . TYR A 1 74 ? -11.330 -1.963 15.849 1.00 96.62 74 TYR A N 1
ATOM 582 C CA . TYR A 1 74 ? -11.044 -2.977 16.848 1.00 96.62 74 TYR A CA 1
ATOM 583 C C . TYR A 1 74 ? -9.957 -3.949 16.372 1.00 96.62 74 TYR A C 1
ATOM 585 O O . TYR A 1 74 ? -8.972 -4.140 17.086 1.00 96.62 74 TYR A O 1
ATOM 593 N N . ILE A 1 75 ? -10.068 -4.507 15.161 1.00 96.94 75 ILE A N 1
ATOM 594 C CA . ILE A 1 75 ? -9.067 -5.418 14.581 1.00 96.94 75 ILE A CA 1
ATOM 595 C C . ILE A 1 75 ? -7.697 -4.738 14.533 1.00 96.94 75 ILE A C 1
ATOM 597 O O . ILE A 1 75 ? -6.717 -5.302 15.026 1.00 96.94 75 ILE A O 1
ATOM 601 N N . LEU A 1 76 ? -7.624 -3.509 14.014 1.00 96.56 76 LEU A N 1
ATOM 602 C CA . LEU A 1 76 ? -6.377 -2.748 13.948 1.00 96.56 76 LEU A CA 1
ATOM 603 C C . LEU A 1 76 ? -5.792 -2.502 15.345 1.00 96.56 76 LEU A C 1
ATOM 605 O O . LEU A 1 76 ? -4.578 -2.612 15.525 1.00 96.56 76 LEU A O 1
ATOM 609 N N . SER A 1 77 ? -6.623 -2.253 16.362 1.00 95.06 77 SER A N 1
ATOM 610 C CA . SER A 1 77 ? -6.168 -2.088 17.753 1.00 95.06 77 SER A CA 1
ATOM 611 C C . SER A 1 77 ? -5.406 -3.305 18.306 1.00 95.06 77 SER A C 1
ATOM 613 O O . SER A 1 77 ? -4.548 -3.147 19.175 1.00 95.06 77 SER A O 1
ATOM 615 N N . THR A 1 78 ? -5.654 -4.511 17.777 1.00 96.44 78 THR A N 1
ATOM 616 C CA . THR A 1 78 ? -5.002 -5.748 18.246 1.00 96.44 78 THR A CA 1
ATOM 617 C C . THR A 1 78 ? -3.564 -5.922 17.739 1.00 96.44 78 THR A C 1
ATOM 619 O O . THR A 1 78 ? -2.774 -6.647 18.355 1.00 96.44 78 THR A O 1
ATOM 622 N N . PHE A 1 79 ? -3.183 -5.241 16.653 1.00 94.19 79 PHE A N 1
ATOM 623 C CA . PHE A 1 79 ? -1.841 -5.329 16.078 1.00 94.19 79 PHE A CA 1
ATOM 624 C C . PHE A 1 79 ? -0.858 -4.382 16.774 1.00 94.19 79 PHE A C 1
ATOM 626 O O . PHE A 1 79 ? -1.101 -3.189 16.963 1.00 94.19 79 PHE A O 1
ATOM 633 N N . LYS A 1 80 ? 0.321 -4.906 17.120 1.00 92.56 80 LYS A N 1
ATOM 634 C CA . LYS A 1 80 ? 1.397 -4.118 17.735 1.00 92.56 80 LYS A CA 1
ATOM 635 C C . LYS A 1 80 ? 2.181 -3.345 16.673 1.00 92.56 80 LYS A C 1
ATOM 637 O O . LYS A 1 80 ? 2.449 -3.861 15.596 1.00 92.56 80 LYS A O 1
ATOM 642 N N . GLY A 1 81 ? 2.600 -2.123 17.003 1.00 87.56 81 GLY A N 1
ATOM 643 C CA . GLY A 1 81 ? 3.515 -1.320 16.180 1.00 87.56 81 GLY A CA 1
ATOM 644 C C . GLY A 1 81 ? 2.868 -0.506 15.054 1.00 87.56 81 GLY A C 1
ATOM 645 O O . GLY A 1 81 ? 3.502 0.420 14.563 1.00 87.56 81 GLY A O 1
ATOM 646 N N . ILE A 1 82 ? 1.605 -0.764 14.695 1.00 89.38 82 ILE A N 1
ATOM 647 C CA . ILE A 1 82 ? 0.931 -0.056 13.588 1.00 89.38 82 ILE A CA 1
ATOM 648 C C . ILE A 1 82 ? 0.309 1.293 13.984 1.00 89.38 82 ILE A C 1
ATOM 650 O O . ILE A 1 82 ? -0.050 2.084 13.115 1.00 89.38 82 ILE A O 1
ATOM 654 N N . HIS A 1 83 ? 0.205 1.555 15.291 1.00 88.75 83 HIS A N 1
ATOM 655 C CA . HIS A 1 83 ? -0.358 2.786 15.872 1.00 88.75 83 HIS A CA 1
ATOM 656 C C . HIS A 1 83 ? 0.697 3.862 16.144 1.00 88.75 83 HIS A C 1
ATOM 658 O O . HIS A 1 83 ? 0.367 5.010 16.436 1.00 88.75 83 HIS A O 1
ATOM 664 N N . ALA A 1 84 ? 1.983 3.510 16.075 1.00 85.06 84 ALA A N 1
ATOM 665 C CA . ALA A 1 84 ? 3.056 4.467 16.290 1.00 85.06 84 ALA A CA 1
ATOM 666 C C . ALA A 1 84 ? 3.158 5.416 15.085 1.00 85.06 84 ALA A C 1
ATOM 668 O O . ALA A 1 84 ? 3.340 4.977 13.949 1.00 85.06 84 ALA A O 1
ATOM 669 N N . ARG A 1 85 ? 3.079 6.730 15.326 1.00 80.25 85 ARG A N 1
ATOM 670 C CA . ARG A 1 85 ? 3.474 7.726 14.320 1.00 80.25 85 ARG A CA 1
ATOM 671 C C . ARG A 1 85 ? 4.993 7.742 14.223 1.00 80.25 85 ARG A C 1
ATOM 673 O O . ARG A 1 85 ? 5.674 7.803 15.245 1.00 80.25 85 ARG A O 1
ATOM 680 N N . GLN A 1 86 ? 5.528 7.743 13.008 1.00 66.75 86 GLN A N 1
ATOM 681 C CA . GLN A 1 86 ? 6.948 8.015 12.795 1.00 66.75 86 GLN A CA 1
ATOM 682 C C . GLN A 1 86 ? 7.186 9.518 13.017 1.00 66.75 86 GLN A C 1
ATOM 684 O O . GLN A 1 86 ? 6.863 10.357 12.183 1.00 66.75 86 GLN A O 1
ATOM 689 N N . THR A 1 87 ? 7.676 9.869 14.204 1.00 53.44 87 THR A N 1
ATOM 690 C CA . THR A 1 87 ? 7.608 11.203 14.831 1.00 53.44 87 THR A CA 1
ATOM 691 C C . THR A 1 87 ? 8.568 12.271 14.289 1.00 53.44 87 THR A C 1
ATOM 693 O O . THR A 1 87 ? 8.727 13.310 14.924 1.00 53.44 87 THR A O 1
ATOM 696 N N . LEU A 1 88 ? 9.196 12.084 13.125 1.00 61.00 88 LEU A N 1
ATOM 697 C CA . LEU A 1 88 ? 10.158 13.069 12.598 1.00 61.00 88 LEU A CA 1
ATOM 698 C C . LEU A 1 88 ? 9.533 14.140 11.691 1.00 61.00 88 LEU A C 1
ATOM 700 O O . LEU A 1 88 ? 10.183 15.146 11.416 1.00 61.00 88 LEU A O 1
ATOM 704 N N . LEU A 1 89 ? 8.284 13.959 11.247 1.00 57.56 89 LEU A N 1
ATOM 705 C CA . LEU A 1 89 ? 7.601 14.891 10.346 1.00 57.56 89 LEU A CA 1
ATOM 706 C C . LEU A 1 89 ? 6.241 15.328 10.923 1.00 57.56 89 LEU A C 1
ATOM 708 O O . LEU A 1 89 ? 5.436 14.473 11.309 1.00 57.56 89 LEU A O 1
ATOM 712 N N . PRO A 1 90 ? 5.942 16.641 10.967 1.00 55.16 90 PRO A N 1
ATOM 713 C CA . PRO A 1 90 ? 4.605 17.131 11.291 1.00 55.16 90 PRO A CA 1
ATOM 714 C C . PRO A 1 90 ? 3.571 16.538 10.321 1.00 55.16 90 PRO A C 1
ATOM 716 O O . PRO A 1 90 ? 3.739 16.635 9.109 1.00 55.16 90 PRO A O 1
ATOM 719 N N . GLY A 1 91 ? 2.511 15.918 10.849 1.00 66.94 91 GLY A N 1
ATOM 720 C CA . GLY A 1 91 ? 1.451 15.299 10.040 1.00 66.94 91 GLY A CA 1
ATOM 721 C C . GLY A 1 91 ? 1.670 13.825 9.674 1.00 66.94 91 GLY A C 1
ATOM 722 O O . GLY A 1 91 ? 0.890 13.284 8.897 1.00 66.94 91 GLY A O 1
ATOM 723 N N . ALA A 1 92 ? 2.686 13.153 10.229 1.00 73.25 92 ALA A N 1
ATOM 724 C CA . ALA A 1 92 ? 2.860 11.714 10.039 1.00 73.25 92 ALA A CA 1
ATOM 725 C C . ALA A 1 92 ? 1.645 10.935 10.577 1.00 73.25 92 ALA A C 1
ATOM 727 O O . ALA A 1 92 ? 1.342 10.969 11.770 1.00 73.25 92 ALA A O 1
ATOM 728 N N . VAL A 1 93 ? 0.959 10.228 9.682 1.00 85.44 93 VAL A N 1
ATOM 729 C CA . VAL A 1 93 ? -0.186 9.366 9.993 1.00 85.44 93 VAL A CA 1
ATOM 730 C C . VAL A 1 93 ? 0.327 7.949 10.251 1.00 85.44 93 VAL A C 1
ATOM 732 O O . VAL A 1 93 ? 1.174 7.453 9.498 1.00 85.44 93 VAL A O 1
ATOM 735 N N . SER A 1 94 ? -0.149 7.307 11.320 1.00 91.81 94 SER A N 1
ATOM 736 C CA . SER A 1 94 ? 0.172 5.902 11.602 1.00 91.81 94 SER A CA 1
ATOM 737 C C . SER A 1 94 ? -0.420 4.971 10.536 1.00 91.81 94 SER A C 1
ATOM 739 O O . SER A 1 94 ? -1.292 5.363 9.760 1.00 91.81 94 SER A O 1
ATOM 741 N N . VAL A 1 95 ? 0.042 3.720 10.478 1.00 93.69 95 VAL A N 1
ATOM 742 C CA . VAL A 1 95 ? -0.485 2.741 9.511 1.00 93.69 95 VAL A CA 1
ATOM 743 C C . VAL A 1 95 ? -1.976 2.501 9.757 1.00 93.69 95 VAL A C 1
ATOM 745 O O . VAL A 1 95 ? -2.759 2.539 8.812 1.00 93.69 95 VAL A O 1
ATOM 748 N N . ALA A 1 96 ? -2.380 2.342 11.022 1.00 95.19 96 ALA A N 1
ATOM 749 C CA . ALA A 1 96 ? -3.783 2.150 11.386 1.00 95.19 96 ALA A CA 1
ATOM 750 C C . ALA A 1 96 ? -4.659 3.338 10.958 1.00 95.19 96 ALA A C 1
ATOM 752 O O . ALA A 1 96 ? -5.681 3.146 10.305 1.00 95.19 96 ALA A O 1
ATOM 753 N N . GLU A 1 97 ? -4.242 4.569 11.263 1.00 95.06 97 GLU A N 1
ATOM 754 C CA . GLU A 1 97 ? -4.987 5.770 10.863 1.00 95.06 97 GLU A CA 1
ATOM 755 C C . GLU A 1 97 ? -5.101 5.893 9.336 1.00 95.06 97 GLU A C 1
ATOM 757 O O . GLU A 1 97 ? -6.165 6.252 8.835 1.00 95.06 97 GLU A O 1
ATOM 762 N N . ARG A 1 98 ? -4.046 5.543 8.586 1.00 95.69 98 ARG A N 1
ATOM 763 C CA . ARG A 1 98 ? -4.056 5.572 7.115 1.00 95.69 98 ARG A CA 1
ATOM 764 C C . ARG A 1 98 ? -5.052 4.565 6.538 1.00 95.69 98 ARG A C 1
ATOM 766 O O . ARG A 1 98 ? -5.819 4.920 5.648 1.00 95.69 98 ARG A O 1
ATOM 773 N N . ILE A 1 99 ? -5.084 3.339 7.065 1.00 96.69 99 ILE A N 1
ATOM 774 C CA . ILE A 1 99 ? -6.060 2.314 6.659 1.00 96.69 99 ILE A CA 1
ATOM 775 C C . ILE A 1 99 ? -7.486 2.789 6.960 1.00 96.69 99 ILE A C 1
ATOM 777 O O . ILE A 1 99 ? -8.352 2.713 6.092 1.00 96.69 99 ILE A O 1
ATOM 781 N N . LEU A 1 100 ? -7.732 3.325 8.159 1.00 96.19 100 LEU A N 1
ATOM 782 C CA . LEU A 1 100 ? -9.052 3.833 8.551 1.00 96.19 100 LEU A CA 1
ATOM 783 C C . LEU A 1 100 ? -9.506 5.016 7.688 1.00 96.19 100 LEU A C 1
ATOM 785 O O . LEU A 1 1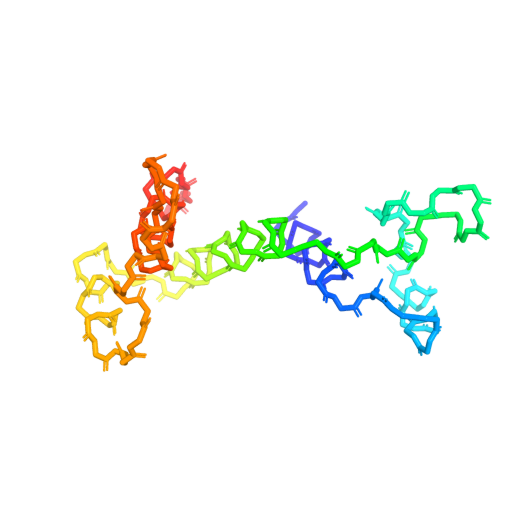00 ? -10.691 5.119 7.369 1.00 96.19 100 LEU A O 1
ATOM 789 N N . GLN A 1 101 ? -8.575 5.883 7.287 1.00 95.56 101 GLN A N 1
ATOM 790 C CA . GLN A 1 101 ? -8.845 6.967 6.350 1.00 95.56 101 GLN A CA 1
ATOM 791 C C . GLN A 1 101 ? -9.246 6.419 4.974 1.00 95.56 101 GLN A C 1
ATOM 793 O O . GLN A 1 101 ? -10.310 6.776 4.470 1.00 95.56 101 GLN A O 1
ATOM 798 N N . LYS A 1 102 ? -8.455 5.505 4.393 1.00 96.25 102 LYS A N 1
ATOM 799 C CA . LYS A 1 102 ? -8.782 4.876 3.100 1.00 96.25 102 LYS A CA 1
ATOM 800 C C . LYS A 1 102 ? -10.103 4.119 3.148 1.00 96.25 102 LYS A C 1
ATOM 802 O O . LYS A 1 102 ? -10.885 4.197 2.207 1.00 96.25 102 LYS A O 1
ATOM 807 N N . TYR A 1 103 ? -10.383 3.443 4.259 1.00 96.12 103 TYR A N 1
ATOM 808 C CA . TYR A 1 103 ? -11.656 2.769 4.475 1.00 96.12 103 TYR A CA 1
ATOM 809 C C . TYR A 1 103 ? -12.828 3.757 4.399 1.00 96.12 103 TYR A C 1
ATOM 811 O O . TYR A 1 103 ? -13.817 3.460 3.738 1.00 96.12 103 TYR A O 1
ATOM 819 N N . ALA A 1 104 ? -12.719 4.929 5.034 1.00 94.69 104 ALA A N 1
ATOM 820 C CA . ALA A 1 104 ? -13.771 5.948 5.014 1.00 94.69 104 ALA A CA 1
ATOM 821 C C . ALA A 1 104 ? -13.939 6.626 3.640 1.00 94.69 104 ALA A C 1
ATOM 823 O O . ALA A 1 104 ? -15.053 6.990 3.270 1.00 94.69 104 ALA A O 1
ATOM 824 N N . GLU A 1 105 ? -12.85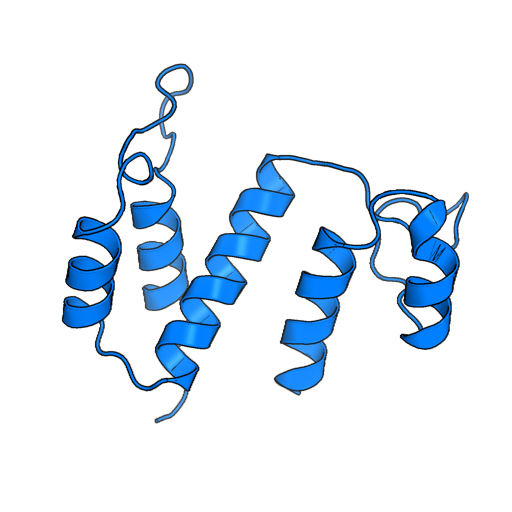0 6.797 2.886 1.00 94.25 105 GLU A N 1
ATOM 825 C CA . GLU A 1 105 ? -12.869 7.354 1.524 1.00 94.25 105 GLU A CA 1
ATOM 826 C C . GLU A 1 105 ? -13.517 6.397 0.509 1.00 94.25 105 GLU A C 1
ATOM 828 O O . GLU A 1 105 ? -14.119 6.835 -0.475 1.00 94.25 105 GLU A O 1
ATOM 833 N N . MET A 1 106 ? -13.405 5.087 0.739 1.00 91.19 106 MET A N 1
ATOM 834 C CA . MET A 1 106 ? -13.989 4.066 -0.122 1.00 91.19 106 MET A CA 1
ATOM 835 C C . MET A 1 106 ? -15.472 3.866 0.191 1.00 91.19 106 MET A C 1
ATOM 837 O O . MET A 1 106 ? -15.847 3.361 1.245 1.00 91.19 106 MET A O 1
ATOM 841 N N . SER A 1 107 ? -16.327 4.197 -0.774 1.00 74.06 107 SER A N 1
ATOM 842 C CA . SER A 1 107 ? -17.720 3.755 -0.782 1.00 74.06 107 SER A CA 1
ATOM 843 C C . SER A 1 107 ? -17.850 2.583 -1.749 1.00 74.06 107 SER A C 1
ATOM 845 O O . SER A 1 107 ? -17.845 2.768 -2.967 1.00 74.06 107 SER A O 1
ATOM 847 N N . PHE A 1 108 ? -17.939 1.369 -1.209 1.00 66.00 108 PHE A N 1
ATOM 848 C CA . PHE A 1 108 ? -18.438 0.231 -1.971 1.00 66.00 108 PHE A CA 1
ATOM 849 C C . PHE A 1 108 ? -19.964 0.204 -1.832 1.00 66.00 108 PHE A C 1
ATOM 851 O O . PHE A 1 108 ? -20.463 0.310 -0.709 1.00 66.00 108 PHE A O 1
ATOM 858 N N . PRO A 1 109 ? -20.730 0.106 -2.934 1.00 50.91 109 PRO A N 1
ATOM 859 C CA . PRO A 1 109 ? -22.145 -0.205 -2.819 1.00 50.91 109 PRO A CA 1
ATOM 860 C C . PRO A 1 109 ? -22.266 -1.577 -2.146 1.00 50.91 109 PRO A C 1
ATOM 862 O O . PRO A 1 109 ? -21.658 -2.541 -2.615 1.00 50.91 109 PRO A O 1
ATOM 865 N N . ALA A 1 110 ? -22.983 -1.607 -1.022 1.00 47.03 110 ALA A N 1
ATOM 866 C CA . ALA A 1 110 ? -23.353 -2.833 -0.322 1.00 47.03 110 ALA A CA 1
ATOM 867 C C . ALA A 1 110 ? -24.241 -3.730 -1.196 1.00 47.03 110 ALA A C 1
ATOM 869 O O . ALA A 1 110 ? -25.034 -3.175 -1.997 1.00 47.03 110 ALA A O 1
#

Secondary structure (DSSP, 8-state):
-HHHHHHHHHHHHH--SGGGHHHHHHTT---SS-HHHHTT-S----HHHHHHHHHHHHHHHHHHTT--HHHHHHHHHHSSSTT---TTSTTPPPHHHHHHHHHHH-----

Foldseek 3Di:
DVVVVLVLLVQLLPQADPVCLVVLVVVVAQCAPPCPPNVNSHHHDDPVSNLLSVLLNLLVVCVVVVPDLVNLLVVLVVDPPQCDFPPPDPPGGGSSRSSSVSNVVDDDDD

Radius of gyration: 15.81 Å; chains: 1; bounding box: 38×30×39 Å

Sequence (110 aa):
KLETWISERVLKLTCTAEDMLPLADACRFTGGSFQAEYGGRLNKWDEAERAELTAELDAAFFHLYGIARDDVEYILSTFKGIHARQTLLPGAVSVAERILQKYAEMSFPA

pLDDT: mean 92.01, std 11.07, range [47.03, 98.38]